Protein AF-A0AAD7VYV0-F1 (afdb_monomer)

pLDDT: mean 95.3, std 3.98, range [77.12, 98.75]

Organism: NCBI:txid143900

Radius of gyration: 18.72 Å; Cα contacts (8 Å, |Δi|>4): 203; chains: 1; bounding box: 46×29×51 Å

InterPro domains:
  IPR003006 Immunoglobulin/major histocompatibility complex, conserved site [PS00290] (99-105)
  IPR003597 Immunoglobulin C1-set [PF07654] (40-108)
  IPR003597 Immunoglobulin C1-set [SM00407] (40-111)
  IPR007110 Immunoglobulin-like domain [PS50835] (30-113)
  IPR011162 MHC classes I/II-like antigen recognition protein [SSF54452] (2-26)
  IPR013783 Immunoglobulin-like fold [G3DSA:2.60.40.10] (27-109)
  IPR036179 Immunoglobulin-like domain superfamily [SSF48726] (26-113)
  IPR037055 MHC class I-like antigen recognition-like superfamily [G3DSA:3.30.500.10] (1-26)
  IPR050208 Antigen-presenting and immune regulatory MHC class I-related [PTHR16675] (2-112)

Sequence (114 aa):
MKSYLTQECIESLKKYVSYGRSTLERTVAPEVSLLQKDPSSPVVCHVTGFFPRGVMVTWQKKGEDHYDDVELRETVPNEDGTFQTTSRLTVKDWQTEDYTCIVQHKSLEEDIVK

Nearest PDB structures (foldseek):
  6lbe-assembly2_C  TM=9.123E-01  e=2.609E-12  Ctenopharyngodon idella
  6lbe-assembly1_A  TM=8.904E-01  e=1.974E-12  Ctenopharyngodon idella
  8wo9-assembly1_A  TM=8.832E-01  e=3.972E-10  Anas platyrhynchos
  4cw1-assembly2_D  TM=8.924E-01  e=1.026E-09  Gallus gallus
  6kyu-assembly1_A  TM=8.895E-01  e=1.026E-09  Anas platyrhynchos

Mean predicted aligned error: 4.18 Å

Solvent-accessible surface area (backbone atoms only — not comparable to full-atom values): 6496 Å² total; per-residue (Å²): 110,70,63,44,65,75,41,58,48,50,56,50,48,54,52,50,49,63,75,41,36,74,69,72,71,46,61,35,59,64,49,76,47,80,45,61,90,46,77,87,40,48,39,30,43,38,37,31,62,18,24,64,85,69,68,47,81,44,40,23,44,75,85,40,85,49,70,78,60,54,49,75,51,76,76,44,78,46,96,88,73,28,25,32,38,42,36,35,39,64,57,77,56,48,78,85,58,43,52,33,42,38,40,45,44,88,55,49,96,65,70,48,77,84

Foldseek 3Di:
DVCCVVPVVVVVVVVVCVVCVVVQVDWWAWDWDWDDPDLQGWIKTKTWDTPDQDKDKFKDFVNHTDDPQKDKDDWDADPVGIIIIMITHRDRCCVVRVIWIWMDDPVDPDIDID

Secondary structure (DSSP, 8-state):
-HHIIIIIHHHHHHHHHHHTHHHHH--BPPEEEEE-SSTTSPEEEEEEEEBSS-EEEEEEETTEEE-TTEEEPPPEE-TTS-EEEEEEE--S-TTTTTEEEEEEETT-SS-EE-

Structure (mmCIF, N/CA/C/O backbone):
data_AF-A0AAD7VYV0-F1
#
_entry.id   AF-A0AAD7VYV0-F1
#
loop_
_atom_site.group_PDB
_atom_site.id
_atom_site.type_symbol
_atom_site.label_atom_id
_atom_site.label_alt_id
_atom_site.label_comp_id
_atom_site.label_asym_id
_atom_site.label_entity_id
_atom_site.label_seq_id
_atom_site.pdbx_PDB_ins_code
_atom_site.Cartn_x
_atom_site.Cartn_y
_atom_site.Cartn_z
_atom_site.occupancy
_atom_site.B_iso_or_equiv
_atom_site.auth_seq_id
_atom_site.auth_comp_id
_atom_site.auth_asym_id
_atom_site.auth_atom_id
_atom_site.pdbx_PDB_model_num
ATOM 1 N N . MET A 1 1 ? 31.064 8.517 -23.498 1.00 77.12 1 MET A N 1
ATOM 2 C CA . MET A 1 1 ? 30.127 8.568 -22.348 1.00 77.12 1 MET A CA 1
ATOM 3 C C . MET A 1 1 ? 28.810 9.259 -22.695 1.00 77.12 1 MET A C 1
ATOM 5 O O . MET A 1 1 ? 27.777 8.631 -22.521 1.00 77.12 1 MET A O 1
ATOM 9 N N . LYS A 1 2 ? 28.812 10.493 -23.236 1.00 91.25 2 LYS A N 1
ATOM 10 C CA . LYS A 1 2 ? 27.570 11.177 -23.661 1.00 91.25 2 LYS A CA 1
ATOM 11 C C . LYS A 1 2 ? 26.788 10.396 -24.731 1.00 91.25 2 LYS A C 1
ATOM 13 O O . LYS A 1 2 ? 25.608 10.158 -24.531 1.00 91.25 2 LYS A O 1
ATOM 18 N N . SER A 1 3 ? 27.462 9.935 -25.791 1.00 88.88 3 SER A N 1
ATOM 19 C CA . SER A 1 3 ? 26.863 9.123 -26.867 1.00 88.88 3 SER A CA 1
ATOM 20 C C . SER A 1 3 ? 26.165 7.864 -26.343 1.00 88.88 3 SER A C 1
ATOM 22 O O . SER A 1 3 ? 25.004 7.639 -26.657 1.00 88.88 3 SER A O 1
ATOM 24 N N . TYR A 1 4 ? 26.836 7.109 -25.468 1.00 92.62 4 TYR A N 1
ATOM 25 C CA . TYR A 1 4 ? 26.280 5.910 -24.841 1.00 92.62 4 TYR A CA 1
ATOM 26 C C . TYR A 1 4 ? 24.961 6.196 -24.110 1.00 92.62 4 TYR A C 1
ATOM 28 O O . TYR A 1 4 ? 23.955 5.545 -24.374 1.00 92.62 4 TYR A O 1
ATOM 36 N N . LEU A 1 5 ? 24.930 7.204 -23.230 1.00 94.00 5 LEU A N 1
ATOM 37 C CA . LEU A 1 5 ? 23.734 7.520 -22.440 1.00 94.00 5 LEU A CA 1
ATOM 38 C C . LEU A 1 5 ? 22.568 8.023 -23.301 1.00 94.00 5 LEU A C 1
ATOM 40 O O . LEU A 1 5 ? 21.420 7.710 -23.006 1.00 94.00 5 LEU A O 1
ATOM 44 N N . THR A 1 6 ? 22.846 8.793 -24.357 1.00 93.94 6 THR A N 1
ATOM 45 C CA . THR A 1 6 ? 21.800 9.411 -25.189 1.00 93.94 6 THR A CA 1
ATOM 46 C C . THR A 1 6 ? 21.368 8.571 -26.389 1.00 93.94 6 THR A C 1
ATOM 48 O O . THR A 1 6 ? 20.403 8.941 -27.049 1.00 93.94 6 THR A O 1
ATOM 51 N N . GLN A 1 7 ? 22.079 7.490 -26.719 1.00 94.38 7 GLN A N 1
ATOM 52 C CA . GLN A 1 7 ? 21.783 6.652 -27.888 1.00 94.38 7 GLN A CA 1
ATOM 53 C C . GLN A 1 7 ? 21.737 5.174 -27.502 1.00 94.38 7 GLN A C 1
ATOM 55 O O . GLN A 1 7 ? 20.648 4.640 -27.307 1.00 94.38 7 GLN A O 1
ATOM 60 N N . GLU A 1 8 ? 22.895 4.535 -27.315 1.00 95.25 8 GLU A N 1
ATOM 61 C CA . GLU A 1 8 ? 23.001 3.080 -27.104 1.00 95.25 8 GLU A CA 1
ATOM 62 C C . GLU A 1 8 ? 22.184 2.590 -25.897 1.00 95.25 8 GLU A C 1
ATOM 64 O O . GLU A 1 8 ? 21.490 1.573 -25.972 1.00 95.25 8 GLU A O 1
ATOM 69 N N . CYS A 1 9 ? 22.215 3.340 -24.791 1.00 95.69 9 CYS A N 1
ATOM 70 C CA . CYS A 1 9 ? 21.445 3.049 -23.584 1.00 95.69 9 CYS A CA 1
ATOM 71 C C . CYS A 1 9 ? 19.934 3.119 -23.851 1.00 95.69 9 CYS A C 1
ATOM 73 O O . CYS A 1 9 ? 19.194 2.213 -23.471 1.00 95.69 9 CYS A O 1
ATOM 75 N N . ILE A 1 10 ? 19.473 4.159 -24.554 1.00 96.62 10 ILE A N 1
ATOM 76 C CA . ILE A 1 10 ? 18.052 4.352 -24.876 1.00 96.62 10 ILE A CA 1
ATOM 77 C C . ILE A 1 10 ? 17.564 3.271 -25.845 1.00 96.62 10 ILE A C 1
ATOM 79 O O . ILE A 1 10 ? 16.474 2.731 -25.662 1.00 96.62 10 ILE A O 1
ATOM 83 N N . GLU A 1 11 ? 18.353 2.937 -26.866 1.00 96.69 11 GLU A N 1
ATOM 84 C CA . GLU A 1 11 ? 18.026 1.874 -27.824 1.00 96.69 11 GLU A CA 1
ATOM 85 C C . GLU A 1 11 ? 17.942 0.507 -27.140 1.00 96.69 11 GLU A C 1
ATOM 87 O O . GLU A 1 11 ? 16.967 -0.226 -27.330 1.00 96.69 11 GLU A O 1
ATOM 92 N N . SER A 1 12 ? 18.906 0.201 -26.269 1.00 95.94 12 SER A N 1
ATOM 93 C CA . SER A 1 12 ? 18.901 -1.026 -25.470 1.00 95.94 12 SER A CA 1
ATOM 94 C C . SER A 1 12 ? 17.701 -1.074 -24.523 1.00 95.94 12 SER A C 1
ATOM 96 O O . SER A 1 12 ? 17.009 -2.088 -24.462 1.00 95.94 12 SER A O 1
ATOM 98 N N . LEU A 1 13 ? 17.390 0.02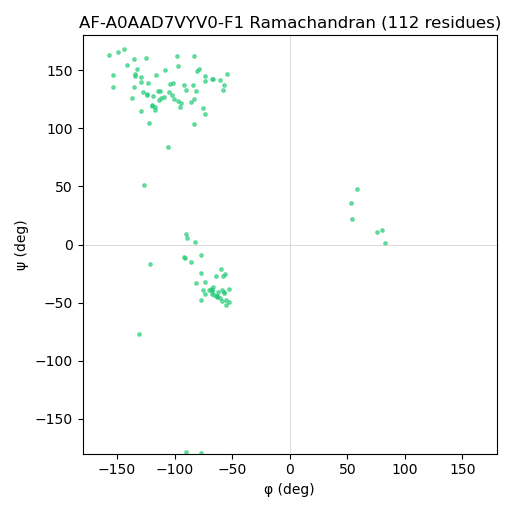9 -23.835 1.00 95.94 13 LEU A N 1
ATOM 99 C CA . LEU A 1 13 ? 16.234 0.117 -22.942 1.00 95.94 13 LEU A CA 1
ATOM 100 C C . LEU A 1 13 ? 14.922 -0.124 -23.695 1.00 95.94 13 LEU A C 1
ATOM 102 O O . LEU A 1 13 ? 14.108 -0.924 -23.244 1.00 95.94 13 LEU A O 1
ATOM 106 N N . LYS A 1 14 ? 14.728 0.500 -24.864 1.00 96.56 14 LYS A N 1
ATOM 107 C CA . LYS A 1 14 ? 13.541 0.272 -25.708 1.00 96.56 14 LYS A CA 1
ATOM 108 C C . LYS A 1 14 ? 13.383 -1.202 -26.083 1.00 96.56 14 LYS A C 1
ATOM 110 O O . LYS A 1 14 ? 12.269 -1.720 -26.057 1.00 96.56 14 LYS A O 1
ATOM 115 N N . LYS A 1 15 ? 14.491 -1.878 -26.398 1.00 96.50 15 LYS A N 1
ATOM 116 C CA . LYS A 1 15 ? 14.517 -3.313 -26.707 1.00 96.50 15 LYS A CA 1
ATOM 117 C C . LYS A 1 15 ? 14.143 -4.170 -25.491 1.00 96.50 15 LYS A C 1
ATOM 119 O O . LYS A 1 15 ? 13.350 -5.093 -25.619 1.00 96.50 15 LYS A O 1
ATOM 124 N N . TYR A 1 16 ? 14.653 -3.856 -24.301 1.00 95.38 16 TYR A N 1
ATOM 125 C CA . TYR A 1 16 ? 14.274 -4.587 -23.086 1.00 95.38 16 TYR A CA 1
ATOM 126 C C . TYR A 1 16 ? 12.820 -4.340 -22.678 1.00 95.38 16 TYR A C 1
ATOM 128 O O . TYR A 1 16 ? 12.135 -5.278 -22.277 1.00 95.38 16 TYR A O 1
ATOM 136 N N . VAL A 1 17 ? 12.321 -3.111 -22.837 1.00 95.75 17 VAL A N 1
ATOM 137 C CA . VAL A 1 17 ? 10.908 -2.780 -22.601 1.00 95.75 17 VAL A CA 1
ATOM 138 C C . VAL A 1 17 ? 10.001 -3.549 -23.559 1.00 95.75 17 VAL A C 1
ATOM 140 O O . VAL A 1 17 ? 8.969 -4.057 -23.129 1.00 95.75 17 VAL A O 1
ATOM 143 N N . SER A 1 18 ? 10.379 -3.691 -24.834 1.00 96.06 18 SER A N 1
ATOM 144 C CA . SER A 1 18 ? 9.580 -4.471 -25.784 1.00 96.06 18 SER A CA 1
ATOM 145 C C . SER A 1 18 ? 9.582 -5.965 -25.456 1.00 96.06 18 SER A C 1
ATOM 147 O O . SER A 1 18 ? 8.531 -6.597 -25.534 1.00 96.06 18 SER A O 1
ATOM 149 N N . TYR A 1 19 ? 10.718 -6.522 -25.026 1.00 96.19 19 TYR A N 1
ATOM 150 C CA . TYR A 1 19 ? 10.815 -7.922 -24.596 1.00 96.19 19 TYR A CA 1
ATOM 151 C C . TYR A 1 19 ? 10.037 -8.207 -23.310 1.00 96.19 19 TYR A C 1
ATOM 153 O O . TYR A 1 19 ? 9.394 -9.246 -23.202 1.00 96.19 19 TYR A O 1
ATOM 161 N N . GLY A 1 20 ? 10.073 -7.287 -22.346 1.00 93.94 20 GLY A N 1
ATOM 162 C CA . GLY A 1 20 ? 9.403 -7.420 -21.051 1.00 93.94 20 GLY A CA 1
ATOM 163 C C . GLY A 1 20 ? 7.975 -6.879 -21.014 1.00 93.94 20 GLY A C 1
ATOM 164 O O . GLY A 1 20 ? 7.415 -6.761 -19.927 1.00 93.94 20 GLY A O 1
ATOM 165 N N . ARG A 1 21 ? 7.394 -6.512 -22.163 1.00 93.94 21 ARG A N 1
ATOM 166 C CA . ARG A 1 21 ? 6.154 -5.729 -22.241 1.00 93.94 21 ARG A CA 1
ATOM 167 C C . ARG A 1 21 ? 5.006 -6.323 -21.429 1.00 93.94 21 ARG A C 1
ATOM 169 O O . ARG A 1 21 ? 4.414 -5.611 -20.628 1.00 93.94 21 ARG A O 1
ATOM 176 N N . SER A 1 22 ? 4.739 -7.619 -21.584 1.00 91.00 22 SER A N 1
ATOM 177 C CA . SER A 1 22 ? 3.661 -8.306 -20.862 1.00 91.00 22 SER A CA 1
ATOM 178 C C . SER A 1 22 ? 3.821 -8.213 -19.343 1.00 91.00 22 SER A C 1
ATOM 180 O O . SER A 1 22 ? 2.843 -7.999 -18.637 1.00 91.00 22 SER A O 1
ATOM 182 N N . THR A 1 23 ? 5.049 -8.322 -18.834 1.00 89.00 23 THR A N 1
ATOM 183 C CA . THR A 1 23 ? 5.350 -8.207 -17.402 1.00 89.00 23 THR A CA 1
ATOM 184 C C . THR A 1 23 ? 5.296 -6.759 -16.918 1.00 89.00 23 THR A C 1
ATOM 186 O O . THR A 1 23 ? 4.816 -6.507 -15.817 1.00 89.00 23 THR A O 1
ATOM 189 N N . LEU A 1 24 ? 5.782 -5.805 -17.721 1.00 89.12 24 LEU A N 1
ATOM 190 C CA . LEU A 1 24 ? 5.824 -4.378 -17.372 1.00 89.12 24 LEU A CA 1
ATOM 191 C C . LEU A 1 24 ? 4.443 -3.711 -17.412 1.00 89.12 24 LEU A C 1
ATOM 193 O O . LEU A 1 24 ? 4.189 -2.779 -16.651 1.00 89.12 24 LEU A O 1
ATOM 197 N N . GLU A 1 25 ? 3.566 -4.168 -18.304 1.00 92.06 25 GLU A N 1
ATOM 198 C CA . GLU A 1 25 ? 2.182 -3.698 -18.415 1.00 92.06 25 GLU A CA 1
ATOM 199 C C . GLU A 1 25 ? 1.237 -4.444 -17.462 1.00 92.06 25 GLU A C 1
ATOM 201 O O . GLU A 1 25 ? 0.135 -3.962 -17.207 1.00 92.06 25 GLU A O 1
ATOM 206 N N . ARG A 1 26 ? 1.666 -5.584 -16.898 1.00 94.50 26 ARG A N 1
ATOM 207 C CA . ARG A 1 26 ? 0.897 -6.330 -15.898 1.00 94.50 26 ARG A CA 1
ATOM 208 C C . ARG A 1 26 ? 0.575 -5.439 -14.705 1.00 94.50 26 ARG A C 1
ATOM 210 O O . ARG A 1 26 ? 1.448 -4.767 -14.157 1.00 94.50 26 ARG A O 1
ATOM 217 N N . THR A 1 27 ? -0.660 -5.539 -14.238 1.00 97.31 27 THR A N 1
ATOM 218 C CA . THR A 1 27 ? -1.107 -4.954 -12.980 1.00 97.31 27 THR A CA 1
ATOM 219 C C . THR A 1 27 ? -1.815 -6.008 -12.144 1.00 97.31 27 THR A C 1
ATOM 221 O O . THR A 1 27 ? -2.578 -6.807 -12.682 1.00 97.31 27 THR A O 1
ATOM 224 N N . VAL A 1 28 ? -1.574 -6.006 -10.837 1.00 98.00 28 VAL A N 1
ATOM 225 C CA . VAL A 1 28 ? -2.296 -6.845 -9.873 1.00 98.00 28 VAL A CA 1
ATOM 226 C C . VAL A 1 28 ? -2.832 -5.944 -8.773 1.00 98.00 28 VAL A C 1
ATOM 228 O O . VAL A 1 28 ? -2.094 -5.093 -8.270 1.00 98.00 28 VAL A O 1
ATOM 231 N N . ALA A 1 29 ? -4.117 -6.099 -8.459 1.00 98.25 29 ALA A N 1
ATOM 232 C CA . ALA A 1 29 ? -4.791 -5.292 -7.456 1.00 98.25 29 ALA A CA 1
ATOM 233 C C . ALA A 1 29 ? -4.382 -5.679 -6.032 1.00 98.25 29 ALA A C 1
ATOM 235 O O . ALA A 1 29 ? -4.213 -6.867 -5.765 1.00 98.25 29 ALA A O 1
ATOM 236 N N . PRO A 1 30 ? -4.215 -4.694 -5.129 1.00 98.44 30 PRO A N 1
ATOM 237 C CA . PRO A 1 30 ? -3.942 -4.975 -3.731 1.00 98.44 30 PRO A CA 1
ATOM 238 C C . PRO A 1 30 ? -5.132 -5.642 -3.050 1.00 98.44 30 PRO A C 1
ATOM 240 O O . PRO A 1 30 ? -6.282 -5.247 -3.234 1.00 98.44 30 PRO A O 1
ATOM 243 N N . GLU A 1 31 ? -4.824 -6.574 -2.161 1.00 98.44 31 GLU A N 1
ATOM 244 C CA . GLU A 1 31 ? -5.717 -6.990 -1.092 1.00 98.44 31 GLU A CA 1
ATOM 245 C C . GLU A 1 31 ? -5.445 -6.122 0.138 1.00 98.44 31 GLU A C 1
ATOM 247 O O . GLU A 1 31 ? -4.288 -5.901 0.512 1.00 98.44 31 GLU A O 1
ATOM 252 N N . VAL A 1 32 ? -6.513 -5.616 0.759 1.00 98.50 32 VAL A N 1
ATOM 253 C CA . VAL A 1 32 ? -6.426 -4.705 1.907 1.00 98.50 32 VAL A CA 1
ATOM 254 C C . VAL A 1 32 ? -7.196 -5.282 3.083 1.00 98.50 32 VAL A C 1
ATOM 256 O O . VAL A 1 32 ? -8.377 -5.625 2.962 1.00 98.50 32 VAL A O 1
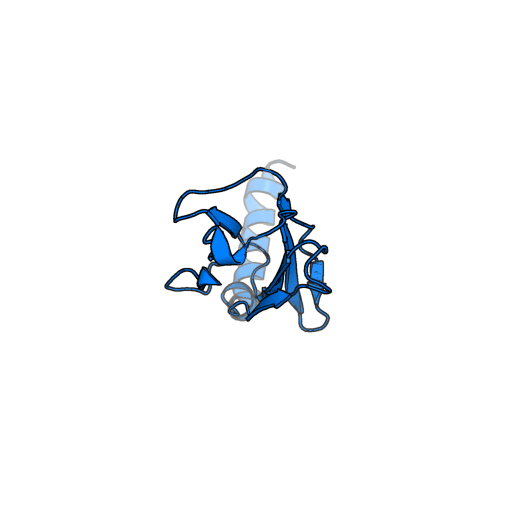ATOM 259 N N . SER A 1 33 ? -6.538 -5.355 4.236 1.00 98.12 33 SER A N 1
ATOM 260 C CA . SER A 1 33 ? -7.142 -5.792 5.494 1.00 98.12 33 SER A CA 1
ATOM 261 C C . SER A 1 33 ? -6.761 -4.865 6.644 1.00 98.12 33 SER A C 1
ATOM 263 O O . SER A 1 33 ? -5.651 -4.336 6.690 1.00 98.12 33 SER A O 1
ATOM 265 N N . LEU A 1 34 ? -7.694 -4.670 7.577 1.00 97.00 34 LEU A N 1
ATOM 266 C CA . LEU A 1 34 ? -7.429 -3.992 8.841 1.00 97.00 34 LEU A CA 1
ATOM 267 C C . LEU A 1 34 ? -7.172 -5.038 9.920 1.00 97.00 34 LEU A C 1
ATOM 269 O O . LEU A 1 34 ? -7.999 -5.916 10.164 1.00 97.00 34 LEU A O 1
ATOM 273 N N . LEU A 1 35 ? -6.012 -4.940 10.558 1.00 95.62 35 LEU A N 1
ATOM 274 C CA . LEU A 1 35 ? -5.550 -5.864 11.582 1.00 95.62 35 LEU A CA 1
ATOM 275 C C . LEU A 1 35 ? -5.366 -5.098 12.888 1.00 95.62 35 LEU A C 1
ATOM 277 O O . LEU A 1 35 ? -4.655 -4.098 12.941 1.00 95.62 35 LEU A O 1
ATOM 281 N N . GLN A 1 36 ? -5.965 -5.596 13.962 1.00 94.12 36 GLN A N 1
ATOM 282 C CA . GLN A 1 36 ? -5.757 -5.077 15.308 1.00 94.12 36 GLN A CA 1
ATOM 283 C C . GLN A 1 36 ? -5.612 -6.263 16.258 1.00 94.12 36 GLN A C 1
ATOM 285 O O . GLN A 1 36 ? -6.446 -7.166 16.265 1.00 9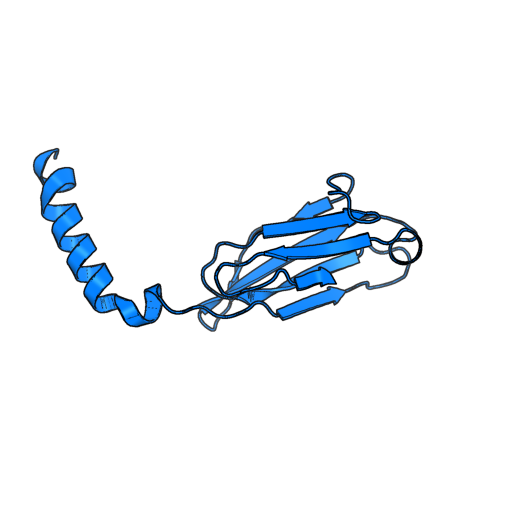4.12 36 GLN A O 1
ATOM 290 N N . LYS A 1 37 ? -4.525 -6.292 17.033 1.00 91.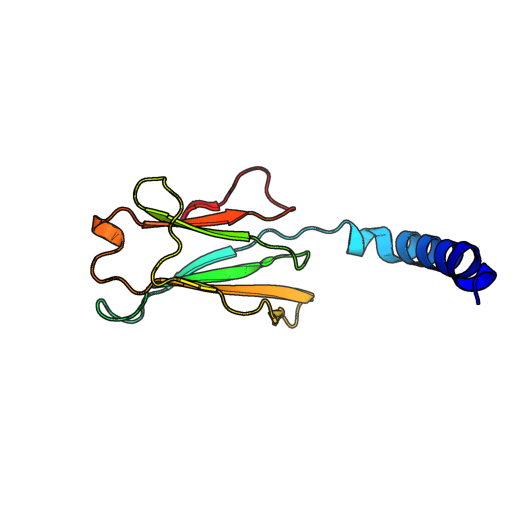19 37 LYS A N 1
ATOM 291 C CA . LYS A 1 37 ? -4.235 -7.420 17.931 1.00 91.19 37 LYS A CA 1
ATOM 292 C C . LYS A 1 37 ? -5.157 -7.434 19.156 1.00 91.19 37 LYS A C 1
ATOM 294 O O . LYS A 1 37 ? -5.627 -8.491 19.562 1.00 91.19 37 LYS A O 1
ATOM 299 N N . ASP A 1 38 ? -5.382 -6.263 19.736 1.00 89.06 38 ASP A N 1
ATOM 300 C CA . ASP A 1 38 ? -6.230 -6.006 20.899 1.00 89.06 38 ASP A CA 1
ATOM 301 C C . ASP A 1 38 ? -6.666 -4.526 20.880 1.00 89.06 38 ASP A C 1
ATOM 303 O O . ASP A 1 38 ? -6.026 -3.733 20.186 1.00 89.06 38 ASP A O 1
ATOM 307 N N . PRO A 1 39 ? -7.711 -4.118 21.626 1.00 86.94 39 PRO A N 1
ATOM 308 C CA . PRO A 1 39 ? -8.238 -2.749 21.570 1.00 86.94 39 PRO A CA 1
ATOM 309 C C . PRO A 1 39 ? -7.236 -1.645 21.939 1.00 86.94 39 PRO A C 1
ATOM 311 O O . PRO A 1 39 ? -7.440 -0.497 21.570 1.00 86.94 39 PRO A O 1
ATOM 314 N N . SER A 1 40 ? -6.162 -1.973 22.668 1.00 86.62 40 SER A N 1
ATOM 315 C CA . SER A 1 40 ? -5.097 -1.022 23.017 1.00 86.62 40 SER A CA 1
ATOM 316 C C . SER A 1 40 ? -3.942 -0.987 22.014 1.00 86.62 40 SER A C 1
ATOM 318 O O . SER A 1 40 ? -3.100 -0.091 22.077 1.00 86.62 40 SER A O 1
ATOM 320 N N . SER A 1 41 ? -3.888 -1.952 21.096 1.00 92.50 41 SER A N 1
ATOM 321 C CA . SER A 1 41 ? -2.871 -2.021 20.056 1.00 92.50 41 SER A CA 1
ATOM 322 C C . SER A 1 41 ? -3.202 -1.090 18.885 1.00 92.50 41 SER A C 1
ATOM 324 O O . SER A 1 41 ? -4.379 -0.933 18.543 1.00 92.50 41 SER A O 1
ATOM 326 N N . PRO A 1 42 ? -2.171 -0.554 18.200 1.00 94.88 42 PRO A N 1
ATOM 327 C CA . PRO A 1 42 ? -2.346 0.167 16.945 1.00 94.88 42 PRO A CA 1
ATOM 328 C C . PRO A 1 42 ? -3.097 -0.667 15.907 1.00 94.88 42 PRO A C 1
ATOM 330 O O . PRO A 1 42 ? -2.918 -1.888 15.822 1.00 94.88 42 PRO A O 1
ATOM 333 N N . VAL A 1 43 ? -3.884 0.013 15.083 1.00 96.62 43 VAL A N 1
ATOM 334 C CA . VAL A 1 43 ? -4.560 -0.585 13.931 1.00 96.62 43 VAL A CA 1
ATOM 335 C C . VAL A 1 43 ? -3.599 -0.595 12.762 1.00 96.62 43 VAL A C 1
ATOM 337 O O . VAL A 1 43 ? -2.890 0.379 12.520 1.00 96.62 43 VAL A O 1
ATOM 340 N N . VAL A 1 44 ? -3.560 -1.697 12.029 1.00 97.88 44 VAL A N 1
ATOM 341 C CA . VAL A 1 44 ? -2.669 -1.877 10.890 1.00 97.88 44 VAL A CA 1
ATOM 342 C C . VAL A 1 44 ? -3.500 -2.062 9.635 1.00 97.88 44 VAL A C 1
ATOM 344 O O . VAL A 1 44 ? -4.228 -3.041 9.516 1.00 97.88 44 VAL A O 1
ATOM 347 N N . CYS A 1 45 ? -3.347 -1.154 8.680 1.00 98.31 45 CYS A N 1
ATOM 348 C CA . CYS A 1 45 ? -3.793 -1.357 7.314 1.00 98.31 45 CYS A CA 1
ATOM 349 C C . CYS A 1 45 ? -2.720 -2.148 6.567 1.00 98.31 45 CYS A C 1
ATOM 351 O O . CYS A 1 45 ? -1.643 -1.626 6.261 1.00 98.31 45 CYS A O 1
ATOM 353 N N . HIS A 1 46 ? -2.977 -3.436 6.350 1.00 98.50 46 HIS A N 1
ATOM 354 C CA . HIS A 1 46 ? -2.097 -4.335 5.610 1.00 98.50 46 HIS A CA 1
ATOM 355 C C . HIS A 1 46 ? -2.536 -4.388 4.153 1.00 98.50 46 HIS A C 1
ATOM 357 O O . HIS A 1 46 ? -3.678 -4.736 3.856 1.00 98.50 46 HIS A O 1
ATOM 363 N N . VAL A 1 47 ? -1.611 -4.029 3.265 1.00 98.75 47 VAL A N 1
ATOM 364 C CA . VAL A 1 47 ? -1.809 -3.958 1.818 1.00 98.75 47 VAL A CA 1
ATOM 365 C C . VAL A 1 47 ? -0.829 -4.933 1.177 1.00 98.75 47 VAL A C 1
ATOM 367 O O . VAL A 1 47 ? 0.380 -4.786 1.353 1.00 98.75 47 VAL A O 1
ATOM 370 N N . THR A 1 48 ? -1.311 -5.938 0.453 1.00 98.56 48 THR A N 1
ATOM 371 C CA . THR A 1 48 ? -0.460 -7.001 -0.114 1.00 98.56 48 THR A CA 1
ATOM 372 C C . THR A 1 48 ? -0.950 -7.458 -1.485 1.00 98.56 48 THR A C 1
ATOM 374 O O . THR A 1 48 ? -2.037 -7.085 -1.914 1.00 98.56 48 THR A O 1
ATOM 377 N N . GLY A 1 49 ? -0.139 -8.239 -2.197 1.00 98.12 49 GLY A N 1
ATOM 378 C CA . GLY A 1 49 ? -0.523 -8.860 -3.466 1.00 98.12 49 GLY A CA 1
ATOM 379 C C . GLY A 1 49 ? -0.542 -7.909 -4.664 1.00 98.12 49 GLY A C 1
ATOM 380 O O . GLY A 1 49 ? -1.015 -8.289 -5.729 1.00 98.12 49 GLY A O 1
ATOM 381 N N . PHE A 1 50 ? -0.013 -6.687 -4.539 1.00 98.38 50 PHE A N 1
ATOM 382 C CA . PHE A 1 50 ? -0.098 -5.689 -5.608 1.00 98.38 50 PHE A CA 1
ATOM 383 C C . PHE A 1 50 ? 1.144 -5.624 -6.496 1.00 98.38 50 PHE A C 1
ATOM 385 O O . PHE A 1 50 ? 2.266 -5.934 -6.091 1.00 98.38 50 PHE A O 1
ATOM 392 N N . PHE A 1 51 ? 0.942 -5.189 -7.737 1.00 97.75 51 PHE A N 1
ATOM 393 C CA . PHE A 1 51 ? 2.015 -4.894 -8.683 1.00 97.75 51 PHE A CA 1
ATOM 394 C C . PHE A 1 51 ? 1.537 -3.847 -9.699 1.00 97.75 51 PHE A C 1
ATOM 396 O O . PHE A 1 51 ? 0.447 -4.027 -10.250 1.00 97.75 51 PHE A O 1
ATOM 403 N N . PRO A 1 52 ? 2.325 -2.808 -10.041 1.00 96.69 52 PRO A N 1
ATOM 404 C CA . PRO A 1 52 ? 3.737 -2.571 -9.696 1.00 96.69 52 PRO A CA 1
ATOM 405 C C . PRO A 1 52 ? 3.963 -2.063 -8.258 1.00 96.69 52 PRO A C 1
ATOM 407 O O . PRO A 1 52 ? 3.029 -1.875 -7.501 1.00 96.69 52 PRO A O 1
ATOM 410 N N . ARG A 1 53 ? 5.224 -1.818 -7.868 1.00 97.19 53 ARG A N 1
ATOM 411 C CA . ARG A 1 53 ? 5.607 -1.426 -6.492 1.00 97.19 53 ARG A CA 1
ATOM 412 C C . ARG A 1 53 ? 4.937 -0.146 -5.965 1.00 97.19 53 ARG A C 1
ATOM 414 O O . ARG A 1 53 ? 4.854 0.034 -4.757 1.00 97.19 53 ARG A O 1
ATOM 421 N N . GLY A 1 54 ? 4.556 0.778 -6.846 1.00 96.88 54 GLY A N 1
ATOM 422 C CA . GLY A 1 54 ? 4.040 2.087 -6.442 1.00 96.88 54 GLY A CA 1
ATOM 423 C C . GLY A 1 54 ? 2.619 1.999 -5.889 1.00 96.88 54 GLY A C 1
ATOM 424 O O . GLY A 1 54 ? 1.696 1.751 -6.658 1.00 96.88 54 GLY A O 1
ATOM 425 N N . VAL A 1 55 ? 2.459 2.259 -4.591 1.00 98.12 55 VAL A N 1
ATOM 426 C CA . VAL A 1 55 ? 1.177 2.310 -3.873 1.00 98.12 55 VAL A CA 1
ATOM 427 C C . VAL A 1 55 ? 1.141 3.543 -2.969 1.00 98.12 55 VAL A C 1
ATOM 429 O O . VAL A 1 55 ? 2.179 3.947 -2.442 1.00 98.12 55 VAL A O 1
ATOM 432 N N . MET A 1 56 ? -0.040 4.133 -2.786 1.00 98.06 56 MET A N 1
ATOM 433 C CA . MET A 1 56 ? -0.285 5.182 -1.796 1.00 98.06 56 MET A CA 1
ATOM 434 C C . MET A 1 56 ? -1.261 4.659 -0.746 1.00 98.06 56 MET A C 1
ATOM 436 O O . MET A 1 56 ? -2.270 4.051 -1.097 1.00 98.06 56 MET A O 1
ATOM 440 N N . VAL A 1 57 ? -0.935 4.863 0.530 1.00 98.38 57 VAL A N 1
ATOM 441 C CA . VAL A 1 57 ? -1.759 4.443 1.667 1.00 98.38 57 VAL A CA 1
ATOM 442 C C . VAL A 1 57 ? -1.935 5.643 2.585 1.00 98.38 57 VAL A C 1
ATOM 444 O O . VAL A 1 57 ? -0.956 6.116 3.164 1.00 98.38 57 VAL A O 1
ATOM 447 N N . THR A 1 58 ? -3.170 6.110 2.716 1.00 98.12 58 THR A N 1
ATOM 448 C CA . THR A 1 58 ? -3.534 7.302 3.489 1.00 98.12 58 THR A CA 1
ATOM 449 C C . THR A 1 58 ? -4.559 6.914 4.540 1.00 98.12 58 THR A C 1
ATOM 451 O O . THR A 1 58 ? -5.465 6.135 4.263 1.00 98.12 58 THR A O 1
ATOM 454 N N . TRP A 1 59 ? -4.432 7.448 5.751 1.00 98.00 59 TRP A N 1
ATOM 455 C CA . TRP A 1 59 ? -5.514 7.380 6.727 1.00 98.00 59 TRP A CA 1
ATOM 456 C C . TRP A 1 59 ? -6.375 8.624 6.590 1.00 98.00 59 TRP A C 1
ATOM 458 O O . TRP A 1 59 ? -5.842 9.722 6.472 1.00 98.00 59 TRP A O 1
ATOM 468 N N . GLN A 1 60 ? -7.688 8.463 6.633 1.00 97.25 60 GLN A N 1
ATOM 469 C CA . GLN A 1 60 ? -8.625 9.570 6.740 1.00 97.25 60 GLN A CA 1
ATOM 470 C C . GLN A 1 60 ? -9.389 9.477 8.047 1.00 97.25 60 GLN A C 1
ATOM 472 O O . GLN A 1 60 ? -9.692 8.382 8.512 1.00 97.25 60 GLN A O 1
ATOM 477 N N . LYS A 1 61 ? -9.721 10.628 8.623 1.00 96.00 61 LYS A N 1
ATOM 478 C CA . LYS A 1 61 ? -10.621 10.765 9.764 1.00 96.00 61 LYS A CA 1
ATOM 479 C C . LYS A 1 61 ? -11.826 11.567 9.308 1.00 96.00 61 LYS A C 1
ATOM 481 O O . LYS A 1 61 ? -11.670 12.733 8.953 1.00 96.00 61 LYS A O 1
ATOM 486 N N . LYS A 1 62 ? -13.021 10.968 9.312 1.00 93.69 62 LYS A N 1
ATOM 487 C CA . LYS A 1 62 ? -14.257 11.633 8.843 1.00 93.69 62 LYS A CA 1
ATOM 488 C C . LYS A 1 62 ? -14.124 12.223 7.425 1.00 93.69 62 LYS A C 1
ATOM 490 O O . LYS A 1 62 ? -14.663 13.289 7.139 1.00 93.69 62 LYS A O 1
ATOM 495 N N . GLY A 1 63 ? -13.375 11.539 6.557 1.00 92.69 63 GLY A N 1
ATOM 496 C CA . GLY A 1 63 ? -13.132 11.937 5.165 1.00 92.69 63 GLY A CA 1
ATOM 497 C C . GLY A 1 63 ? -12.016 12.966 4.942 1.00 92.69 63 GLY A C 1
ATOM 498 O O . GLY A 1 63 ? -11.780 13.344 3.798 1.00 92.69 63 GLY A O 1
ATOM 499 N N . GLU A 1 64 ? -11.320 13.418 5.988 1.00 95.88 64 GLU A N 1
ATOM 500 C CA . GLU A 1 64 ? -10.156 14.304 5.863 1.00 95.88 64 GLU A CA 1
ATOM 501 C C . GLU A 1 64 ? -8.853 13.532 6.077 1.00 95.88 64 GLU A C 1
ATOM 503 O O . GLU A 1 64 ? -8.762 12.711 6.991 1.00 95.88 64 GLU A O 1
ATOM 508 N N . ASP A 1 65 ? -7.835 13.807 5.259 1.00 96.56 65 ASP A N 1
ATOM 509 C CA . ASP A 1 65 ? -6.523 13.167 5.377 1.00 96.56 65 ASP A CA 1
ATOM 510 C C . ASP A 1 65 ? -5.901 13.390 6.762 1.00 96.56 65 ASP A C 1
ATOM 512 O O . ASP A 1 65 ? -5.840 14.505 7.284 1.00 96.56 65 ASP A O 1
ATOM 516 N N . HIS A 1 66 ? -5.392 12.306 7.337 1.00 96.31 66 HIS A N 1
ATOM 517 C CA . HIS A 1 66 ? -4.802 12.254 8.660 1.00 96.31 66 HIS A CA 1
ATOM 518 C C . HIS A 1 66 ? -3.376 11.713 8.600 1.00 96.31 66 HIS A C 1
ATOM 520 O O . HIS A 1 66 ? -3.110 10.649 8.038 1.00 96.31 66 HIS A O 1
ATOM 526 N N . TYR A 1 67 ? -2.464 12.446 9.233 1.00 95.75 67 TYR A N 1
ATOM 527 C CA . TYR A 1 67 ? -1.030 12.162 9.205 1.00 95.75 67 TYR A CA 1
ATOM 528 C C . TYR A 1 67 ? -0.433 11.938 10.602 1.00 95.75 67 TYR A C 1
ATOM 530 O O . TYR A 1 67 ? 0.663 11.388 10.707 1.00 95.75 67 TYR A O 1
ATOM 538 N N . ASP A 1 68 ? -1.132 12.349 11.664 1.00 96.06 68 ASP A N 1
ATOM 539 C CA . ASP A 1 68 ? -0.655 12.192 13.040 1.00 96.06 68 ASP A CA 1
ATOM 540 C C . ASP A 1 68 ? -0.747 10.726 13.482 1.00 96.06 68 ASP A C 1
ATOM 542 O O . ASP A 1 68 ? -1.653 10.001 13.084 1.00 96.06 68 ASP A O 1
ATOM 546 N N . ASP A 1 69 ? 0.208 10.267 14.292 1.00 95.75 69 ASP A N 1
ATOM 547 C CA . ASP A 1 69 ? 0.244 8.893 14.823 1.00 95.75 69 ASP A CA 1
ATOM 548 C C . ASP A 1 69 ? 0.176 7.776 13.753 1.00 95.75 69 ASP A C 1
ATOM 550 O O . ASP A 1 69 ? -0.170 6.624 14.056 1.00 95.75 69 ASP A O 1
ATOM 554 N N . VAL A 1 70 ? 0.552 8.108 12.510 1.00 97.25 70 VAL A N 1
ATOM 555 C CA . VAL A 1 70 ? 0.636 7.199 11.362 1.00 97.25 70 VAL A CA 1
ATOM 556 C C . VAL A 1 70 ? 2.089 6.805 11.080 1.00 97.25 70 VAL A C 1
ATOM 558 O O . VAL A 1 70 ? 2.965 7.647 10.897 1.00 97.25 70 VAL A O 1
ATOM 561 N N . GLU A 1 71 ? 2.344 5.502 10.967 1.00 97.75 71 GLU A N 1
ATOM 562 C CA . GLU A 1 71 ? 3.630 4.928 10.553 1.00 97.75 71 GLU A CA 1
ATOM 563 C C . GLU A 1 71 ? 3.434 4.052 9.306 1.00 97.75 71 GLU A C 1
ATOM 565 O O . GLU A 1 71 ? 2.957 2.916 9.398 1.00 97.75 71 GLU A O 1
ATOM 570 N N . LEU A 1 72 ? 3.835 4.557 8.135 1.00 97.75 72 LEU A N 1
ATOM 571 C CA . LEU A 1 72 ? 3.913 3.766 6.906 1.00 97.75 72 LEU A CA 1
ATOM 572 C C . LEU A 1 72 ? 5.261 3.043 6.832 1.00 97.75 72 LEU A C 1
ATOM 574 O O . LEU A 1 72 ? 6.320 3.671 6.852 1.00 97.75 72 LEU A O 1
ATOM 578 N N . ARG A 1 73 ? 5.225 1.715 6.713 1.00 97.38 73 ARG A N 1
ATOM 579 C CA . ARG A 1 73 ? 6.430 0.897 6.550 1.00 97.38 73 ARG A CA 1
ATOM 580 C C . ARG A 1 73 ? 6.899 0.843 5.102 1.00 97.38 73 ARG A C 1
ATOM 582 O O . ARG A 1 73 ? 6.157 1.134 4.165 1.00 97.38 73 ARG A O 1
ATOM 589 N N . GLU A 1 74 ? 8.153 0.438 4.923 1.00 97.00 74 GLU A N 1
ATOM 590 C CA . GLU A 1 74 ? 8.714 0.230 3.594 1.00 97.00 74 GLU A CA 1
ATOM 591 C C . GLU A 1 74 ? 7.944 -0.840 2.815 1.00 97.00 74 GLU A C 1
ATOM 593 O O . GLU A 1 74 ? 7.545 -1.875 3.350 1.00 97.00 74 GLU A O 1
ATOM 598 N N . THR A 1 75 ? 7.784 -0.603 1.514 1.00 98.25 75 THR A N 1
ATOM 599 C CA . THR A 1 75 ? 7.231 -1.602 0.600 1.00 98.25 75 THR A CA 1
ATOM 600 C C . THR A 1 75 ? 8.271 -2.671 0.295 1.00 98.25 75 THR A C 1
ATOM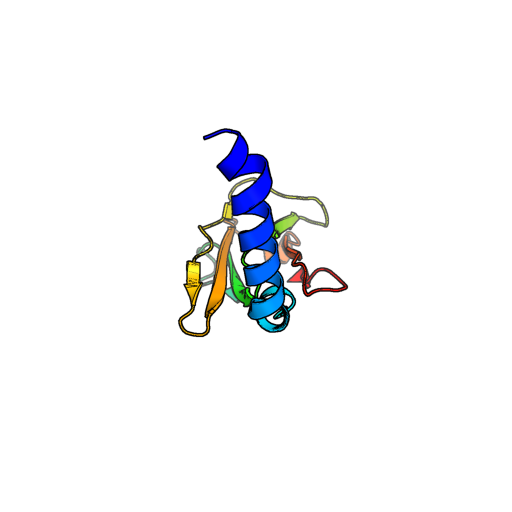 602 O O . THR A 1 75 ? 9.299 -2.377 -0.336 1.00 98.25 75 THR A O 1
ATOM 605 N N . VAL A 1 76 ? 7.962 -3.905 0.688 1.00 98.19 76 VAL A N 1
ATOM 606 C CA . VAL A 1 76 ? 8.812 -5.091 0.531 1.00 98.19 76 VAL A CA 1
ATOM 607 C C . VAL A 1 76 ? 8.245 -6.040 -0.534 1.00 98.19 76 VAL A C 1
ATOM 609 O O . VAL A 1 76 ? 7.032 -6.050 -0.763 1.00 98.19 76 VAL A O 1
ATOM 612 N N . PRO A 1 77 ? 9.098 -6.807 -1.234 1.00 98.12 77 PRO A N 1
ATOM 613 C CA . PRO A 1 77 ? 8.652 -7.774 -2.233 1.00 98.12 77 PRO A CA 1
ATOM 614 C C . PRO A 1 77 ? 8.135 -9.073 -1.598 1.00 98.12 77 PRO A C 1
ATOM 616 O O . PRO A 1 77 ? 8.615 -9.497 -0.547 1.00 98.12 77 PRO A O 1
ATOM 619 N N . ASN A 1 78 ? 7.208 -9.726 -2.293 1.00 97.94 78 ASN A N 1
ATOM 620 C CA . ASN A 1 78 ? 6.727 -11.079 -2.019 1.00 97.94 78 ASN A CA 1
ATOM 621 C C . ASN A 1 78 ? 7.435 -12.105 -2.923 1.00 97.94 78 ASN A C 1
ATOM 623 O O . ASN A 1 78 ? 7.993 -11.753 -3.965 1.00 97.94 78 ASN A O 1
ATOM 627 N N . GLU A 1 79 ? 7.385 -13.389 -2.551 1.00 96.69 79 GLU A N 1
ATOM 628 C CA . GLU A 1 79 ? 8.007 -14.483 -3.323 1.00 96.69 79 GLU A CA 1
ATOM 629 C C . GLU A 1 79 ? 7.384 -14.676 -4.716 1.00 96.69 79 GLU A C 1
ATOM 631 O O . GLU A 1 79 ? 8.061 -15.104 -5.649 1.00 96.69 79 GLU A O 1
ATOM 636 N N . ASP A 1 80 ? 6.111 -14.313 -4.880 1.00 95.94 80 ASP A N 1
ATOM 637 C CA . ASP A 1 80 ? 5.358 -14.401 -6.137 1.00 95.94 80 ASP A CA 1
ATOM 638 C C . ASP A 1 80 ? 5.608 -13.217 -7.098 1.00 95.94 80 ASP A C 1
ATOM 640 O O . ASP A 1 80 ? 5.006 -13.130 -8.173 1.00 95.94 80 ASP A O 1
ATOM 644 N N . GLY A 1 81 ? 6.491 -12.285 -6.721 1.00 94.00 81 GLY A N 1
ATOM 645 C CA . GLY A 1 81 ? 6.808 -11.089 -7.501 1.00 94.00 81 GLY A CA 1
ATOM 646 C C . GLY A 1 81 ? 5.790 -9.951 -7.369 1.00 94.00 81 GLY A C 1
ATOM 647 O O . GLY A 1 81 ? 5.828 -9.012 -8.170 1.00 94.00 81 GLY A O 1
ATOM 648 N N . THR A 1 82 ? 4.873 -10.018 -6.401 1.00 97.75 82 THR A N 1
ATOM 649 C CA . THR A 1 82 ? 4.060 -8.874 -5.953 1.00 97.75 82 THR A CA 1
ATOM 650 C C . THR A 1 82 ? 4.753 -8.122 -4.812 1.00 97.75 82 THR A C 1
ATOM 652 O O . THR A 1 82 ? 5.879 -8.443 -4.424 1.00 97.75 82 THR A O 1
ATOM 655 N N . PHE A 1 83 ? 4.114 -7.080 -4.292 1.00 98.50 83 PHE A N 1
ATOM 656 C CA . PHE A 1 83 ? 4.618 -6.259 -3.200 1.00 98.50 83 PHE A CA 1
ATOM 657 C C . PHE A 1 83 ? 3.619 -6.203 -2.047 1.00 98.50 83 PHE A C 1
ATOM 659 O O . PHE A 1 83 ? 2.424 -6.462 -2.216 1.00 98.50 83 PHE A O 1
ATOM 666 N N . GLN A 1 84 ? 4.123 -5.835 -0.872 1.00 98.62 84 GLN A N 1
ATOM 667 C CA . GLN A 1 84 ? 3.306 -5.551 0.298 1.00 98.62 84 GLN A CA 1
ATOM 668 C C . GLN A 1 84 ? 3.844 -4.369 1.103 1.00 98.62 84 GLN A C 1
ATOM 670 O O . GLN A 1 84 ? 5.038 -4.061 1.075 1.00 98.62 84 GLN A O 1
ATOM 675 N N . THR A 1 85 ? 2.954 -3.714 1.841 1.00 98.62 85 THR A N 1
ATOM 676 C CA . THR A 1 85 ? 3.275 -2.677 2.822 1.00 98.62 85 THR A CA 1
ATOM 677 C C . THR A 1 85 ? 2.255 -2.686 3.964 1.00 98.62 85 THR A C 1
ATOM 679 O O . THR A 1 85 ? 1.190 -3.300 3.878 1.00 98.62 85 THR A O 1
ATOM 682 N N . THR A 1 86 ? 2.578 -2.003 5.058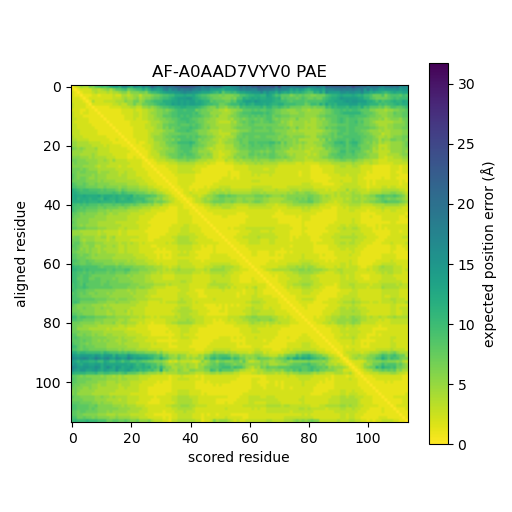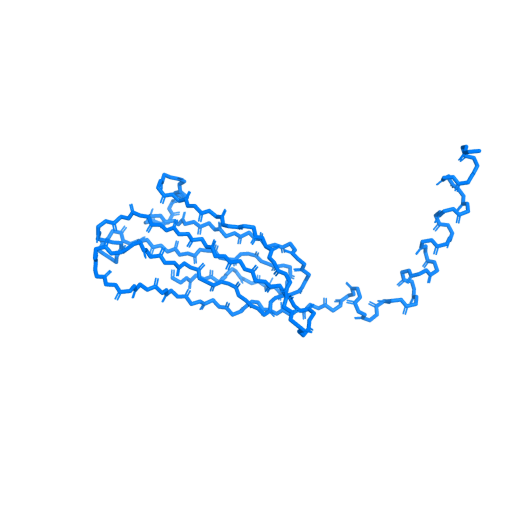 1.00 98.19 86 THR A N 1
ATOM 683 C CA . THR A 1 86 ? 1.670 -1.810 6.191 1.00 98.19 86 THR A CA 1
ATOM 684 C C . THR A 1 86 ? 1.703 -0.364 6.651 1.00 98.19 86 THR A C 1
ATOM 686 O O . THR A 1 86 ? 2.792 0.178 6.842 1.00 98.19 86 THR A O 1
ATOM 689 N N . SER A 1 87 ? 0.535 0.213 6.918 1.00 98.25 87 SER A N 1
ATOM 690 C CA . SER A 1 87 ? 0.397 1.505 7.594 1.00 98.25 87 SER A CA 1
ATOM 691 C C . SER A 1 87 ? -0.219 1.302 8.974 1.00 98.25 87 SER A C 1
ATOM 693 O O . SER A 1 87 ? -1.263 0.663 9.089 1.00 98.25 87 SER A O 1
ATOM 695 N N . ARG A 1 88 ? 0.431 1.797 10.027 1.00 97.69 88 ARG A N 1
ATOM 696 C CA . ARG A 1 88 ? -0.024 1.660 11.418 1.00 97.69 88 ARG A CA 1
ATOM 697 C C . ARG A 1 88 ? -0.595 2.985 11.903 1.00 97.69 88 ARG A C 1
ATOM 699 O O . ARG A 1 88 ? 0.087 3.989 11.773 1.00 97.69 88 ARG A O 1
ATOM 706 N N . LEU A 1 89 ? -1.780 2.967 12.501 1.00 97.25 89 LEU A N 1
ATOM 707 C CA . LEU A 1 89 ? -2.414 4.110 13.158 1.00 97.25 89 LEU A CA 1
ATOM 708 C C . LEU A 1 89 ? -2.513 3.843 14.665 1.00 97.25 89 LEU A C 1
ATOM 710 O O . LEU A 1 89 ? -3.077 2.827 15.085 1.00 97.25 89 LEU A O 1
ATOM 714 N N . THR A 1 90 ? -1.974 4.747 15.484 1.00 95.62 90 THR A N 1
ATOM 715 C CA . THR A 1 90 ? -1.946 4.600 16.950 1.00 95.62 90 THR A CA 1
ATOM 716 C C . THR A 1 90 ? -2.964 5.522 17.616 1.00 95.62 90 THR A C 1
ATOM 718 O O . THR A 1 90 ? -2.632 6.603 18.082 1.00 95.62 90 THR A O 1
ATOM 721 N N . VAL A 1 91 ? -4.217 5.071 17.701 1.00 91.56 91 VAL A N 1
ATOM 722 C CA . VAL A 1 91 ? -5.315 5.799 18.362 1.00 91.56 91 VAL A CA 1
ATOM 723 C C . VAL A 1 91 ? -6.139 4.852 19.237 1.00 91.56 91 VAL A C 1
ATOM 725 O O . VAL A 1 91 ? -6.092 3.637 19.049 1.00 91.56 91 VAL A O 1
ATOM 728 N N . LYS A 1 92 ? -6.894 5.391 20.203 1.00 84.19 92 LYS A N 1
ATOM 729 C CA . LYS A 1 92 ? -7.698 4.574 21.131 1.00 84.19 92 LYS A CA 1
ATOM 730 C C . LYS A 1 92 ? -8.985 4.037 20.501 1.00 84.19 92 LYS A C 1
ATOM 732 O O . LYS A 1 92 ? -9.241 2.845 20.595 1.00 84.19 92 LYS A O 1
ATOM 737 N N . ASP A 1 93 ? -9.757 4.890 19.826 1.00 85.62 93 ASP A N 1
ATOM 738 C CA . ASP A 1 93 ? -11.134 4.568 19.427 1.00 85.62 93 ASP A CA 1
ATOM 739 C C . ASP A 1 93 ? -11.387 4.763 17.919 1.00 85.62 93 ASP A C 1
ATOM 741 O O . ASP A 1 93 ? -12.354 5.407 17.503 1.00 85.62 93 ASP A O 1
ATOM 745 N N . TRP A 1 94 ? -10.520 4.178 17.084 1.00 86.88 94 TRP A N 1
ATOM 746 C CA . TRP A 1 94 ? -10.494 4.397 15.628 1.00 86.88 94 TRP A CA 1
ATOM 747 C C . TRP A 1 94 ? -11.843 4.173 14.919 1.00 86.88 94 TRP A C 1
ATOM 749 O O . TRP A 1 94 ? -12.197 4.935 14.024 1.00 86.88 94 TRP A O 1
ATOM 759 N N . GLN A 1 95 ? -12.619 3.167 15.344 1.00 81.88 95 GLN A N 1
ATOM 760 C CA . GLN A 1 95 ? -13.923 2.849 14.743 1.00 81.88 95 GLN A CA 1
ATOM 761 C C . GLN A 1 95 ? -14.971 3.918 15.054 1.00 81.88 95 GLN A C 1
ATOM 763 O O . GLN A 1 95 ? -15.784 4.260 14.204 1.00 81.88 95 GLN A O 1
ATOM 768 N N . THR A 1 96 ? -14.968 4.452 16.278 1.00 85.56 96 THR A N 1
ATOM 769 C CA . THR A 1 96 ? -15.937 5.487 16.674 1.00 85.56 96 THR A CA 1
ATOM 770 C C . THR A 1 96 ? -15.573 6.859 16.123 1.00 85.56 96 THR A C 1
ATOM 772 O O . THR A 1 96 ? -16.442 7.710 15.945 1.00 85.56 96 THR A O 1
ATOM 775 N N . GLU A 1 97 ? -14.288 7.070 15.842 1.00 86.94 97 GLU A N 1
ATOM 776 C CA . GLU A 1 97 ? -13.771 8.309 15.274 1.00 86.94 97 GLU A CA 1
ATOM 777 C C . GLU A 1 97 ? -13.770 8.326 13.737 1.00 86.94 97 GLU A C 1
ATOM 779 O O . GLU A 1 97 ? -13.331 9.321 13.158 1.00 86.94 97 GLU A O 1
ATOM 784 N N . ASP A 1 98 ? -14.332 7.287 13.105 1.00 91.31 98 ASP A N 1
ATOM 785 C CA . ASP A 1 98 ? -14.528 7.163 11.654 1.00 91.31 98 ASP A CA 1
ATOM 786 C C . ASP 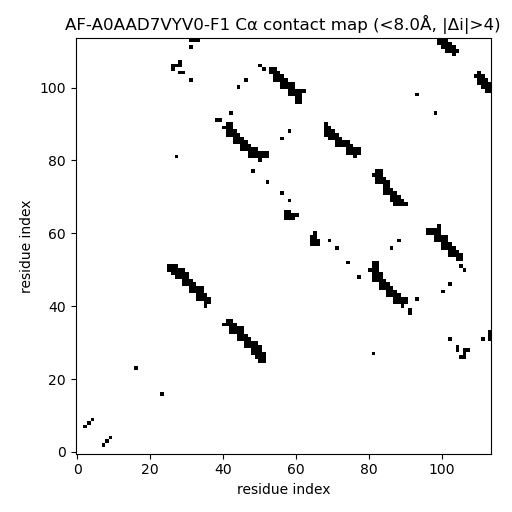A 1 98 ? -13.208 7.265 10.876 1.00 91.31 98 ASP A C 1
ATOM 788 O O . ASP A 1 98 ? -13.054 8.047 9.930 1.00 91.31 98 ASP A O 1
ATOM 792 N N . TYR A 1 99 ? -12.212 6.509 11.351 1.00 96.19 99 TYR A N 1
ATOM 793 C CA . TYR A 1 99 ? -10.949 6.350 10.649 1.00 96.19 99 TYR A CA 1
ATOM 794 C C . TYR A 1 99 ? -11.068 5.311 9.543 1.00 96.19 99 TYR A C 1
ATOM 796 O O . TYR A 1 99 ? -11.513 4.191 9.788 1.00 96.19 99 TYR A O 1
ATOM 804 N N . THR A 1 100 ? -10.586 5.663 8.357 1.00 96.94 100 THR A N 1
ATOM 805 C CA . THR A 1 100 ? -10.554 4.781 7.189 1.00 96.94 100 THR A CA 1
ATOM 806 C C . THR A 1 100 ? -9.164 4.747 6.571 1.00 96.94 100 THR A C 1
ATOM 808 O O . THR A 1 100 ? -8.445 5.746 6.563 1.00 96.94 100 THR A O 1
ATOM 811 N N . CYS A 1 101 ? -8.765 3.585 6.066 1.00 97.81 101 CYS A N 1
ATOM 812 C CA . CYS A 1 101 ? -7.557 3.421 5.271 1.00 97.81 101 CYS A CA 1
ATOM 813 C C . CYS A 1 101 ? -7.914 3.494 3.785 1.00 97.81 101 CYS A C 1
ATOM 815 O O . CYS A 1 101 ? -8.660 2.654 3.279 1.00 97.81 101 CYS A O 1
ATOM 817 N N . ILE A 1 102 ? -7.350 4.478 3.091 1.00 98.38 102 ILE A N 1
ATOM 818 C CA . ILE A 1 102 ? -7.495 4.698 1.654 1.00 98.38 102 ILE A CA 1
ATOM 819 C C . ILE A 1 102 ? -6.258 4.157 0.947 1.00 98.38 102 ILE A C 1
ATOM 821 O O . ILE A 1 102 ? -5.130 4.543 1.264 1.00 98.38 102 ILE A O 1
ATOM 825 N N . VAL A 1 103 ? -6.464 3.268 -0.021 1.00 98.62 103 VAL A N 1
ATOM 826 C CA . VAL A 1 103 ? -5.388 2.661 -0.809 1.00 98.62 103 VAL A CA 1
ATOM 827 C C . VAL A 1 103 ? -5.574 2.990 -2.280 1.00 98.62 103 VAL A C 1
ATOM 829 O O . VAL A 1 103 ? -6.562 2.590 -2.896 1.00 98.62 103 VAL A O 1
ATOM 832 N N . GLN A 1 104 ? -4.569 3.656 -2.847 1.00 98.56 104 GLN A N 1
ATOM 833 C CA . GLN A 1 104 ? -4.515 4.012 -4.261 1.00 98.56 104 GLN A CA 1
ATOM 834 C C . GLN A 1 104 ? -3.396 3.236 -4.946 1.00 98.56 104 GLN A C 1
ATOM 836 O O . GLN A 1 104 ? -2.256 3.174 -4.470 1.00 98.56 104 GLN A O 1
ATOM 841 N N . HIS A 1 105 ? -3.711 2.645 -6.091 1.00 98.44 105 HIS A N 1
ATOM 842 C CA . HIS A 1 105 ? -2.765 1.838 -6.843 1.00 98.44 105 HIS A CA 1
ATOM 843 C C . HIS A 1 105 ? -3.126 1.847 -8.329 1.00 98.44 105 HIS A C 1
ATOM 845 O O . HIS A 1 105 ? -4.296 1.850 -8.690 1.00 98.44 105 HIS A O 1
ATOM 851 N N . LYS A 1 106 ? -2.120 1.800 -9.213 1.00 96.88 106 LYS A N 1
ATOM 852 C CA . LYS A 1 106 ? -2.304 1.909 -10.676 1.00 96.88 106 LYS A CA 1
ATOM 853 C C . LYS A 1 106 ? -3.268 0.868 -11.268 1.00 96.88 106 LYS A C 1
ATOM 855 O O . LYS A 1 106 ? -3.807 1.076 -12.347 1.00 96.88 106 LYS A O 1
ATOM 860 N N . SER A 1 107 ? -3.425 -0.276 -10.612 1.00 97.25 107 SER A N 1
ATOM 861 C CA . SER A 1 107 ? -4.328 -1.339 -11.064 1.00 97.25 107 SER A CA 1
ATOM 862 C C . SER A 1 107 ? -5.807 -1.071 -10.776 1.00 97.25 107 SER A C 1
ATOM 864 O O . SER A 1 107 ? -6.627 -1.912 -11.129 1.00 97.25 107 SER A O 1
ATOM 866 N N . LEU A 1 108 ? -6.126 -0.030 -10.008 1.00 97.94 108 LEU A N 1
ATOM 867 C CA . LEU A 1 108 ? -7.467 0.242 -9.513 1.00 97.94 108 LEU A CA 1
ATOM 868 C C . LEU A 1 108 ? -8.126 1.335 -10.358 1.00 97.94 108 LEU A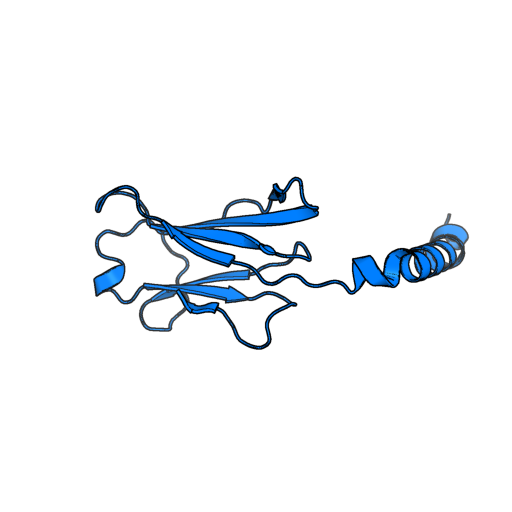 C 1
ATOM 870 O O . LEU A 1 108 ? -7.475 2.312 -10.726 1.00 97.94 108 LEU A O 1
ATOM 874 N N . GLU A 1 109 ? -9.414 1.161 -10.653 1.00 96.69 109 GLU A N 1
ATOM 875 C CA . GLU A 1 109 ? -10.250 2.220 -11.238 1.00 96.69 109 GLU A CA 1
ATOM 876 C C . GLU A 1 109 ? -10.756 3.189 -10.159 1.00 96.69 109 GLU A C 1
ATOM 878 O O . GLU A 1 109 ? -10.875 4.385 -10.414 1.00 96.69 109 GLU A O 1
ATOM 883 N N . GLU A 1 110 ? -10.997 2.673 -8.951 1.00 97.69 110 GLU A N 1
ATOM 884 C CA . GLU A 1 110 ? -11.444 3.415 -7.772 1.00 97.69 110 GLU A CA 1
ATOM 885 C C . GLU A 1 110 ? -10.605 3.027 -6.548 1.00 97.69 110 GLU A C 1
ATOM 887 O O . GLU A 1 110 ? -10.120 1.896 -6.440 1.00 97.69 110 GLU A O 1
ATOM 892 N N . ASP A 1 111 ? -10.448 3.959 -5.612 1.00 98.00 111 ASP A N 1
ATOM 893 C CA . ASP A 1 111 ? -9.667 3.744 -4.396 1.00 98.00 111 ASP A CA 1
ATOM 894 C C . ASP A 1 111 ? -10.331 2.707 -3.478 1.00 98.00 111 ASP A C 1
ATOM 896 O O . ASP A 1 111 ? -11.553 2.676 -3.311 1.00 98.00 111 ASP A O 1
ATOM 900 N N . ILE A 1 112 ? -9.522 1.865 -2.830 1.00 98.19 112 ILE A N 1
ATOM 901 C CA . ILE A 1 112 ? -10.037 0.947 -1.809 1.00 98.19 112 ILE A CA 1
ATOM 902 C C . ILE A 1 112 ? -10.144 1.704 -0.488 1.00 98.19 112 ILE A C 1
ATOM 904 O O . ILE A 1 112 ? -9.147 2.227 0.004 1.00 98.19 112 ILE A O 1
ATOM 908 N N . VAL A 1 113 ? -11.337 1.686 0.104 1.00 97.38 113 VAL A N 1
ATOM 909 C CA . VAL A 1 113 ? -11.631 2.252 1.427 1.00 97.38 113 VAL A CA 1
ATOM 910 C C . VAL A 1 113 ? -11.888 1.110 2.409 1.00 97.38 113 VAL A C 1
ATOM 912 O O . VAL A 1 113 ? -12.707 0.225 2.135 1.00 97.38 113 VAL A O 1
ATOM 915 N N . LYS A 1 114 ? -11.174 1.101 3.536 1.00 94.81 114 LYS A N 1
ATOM 916 C CA . LYS A 1 114 ? -11.323 0.108 4.608 1.00 94.81 114 LYS A CA 1
ATOM 917 C C . LYS A 1 114 ? -11.490 0.733 5.973 1.00 94.81 114 LYS A C 1
ATOM 919 O O . LYS A 1 114 ? -10.839 1.769 6.215 1.00 94.81 114 LYS A O 1
#